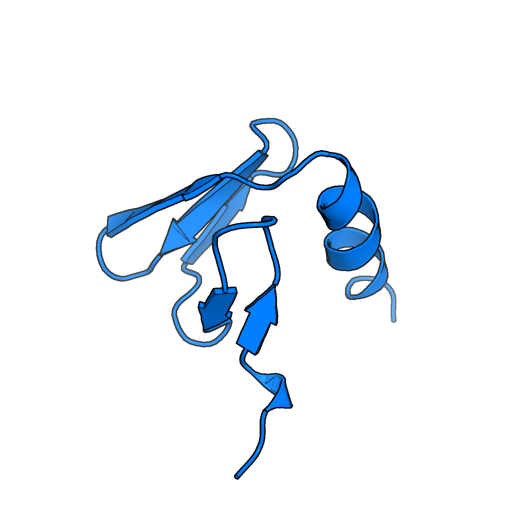Protein AF-A0A7X9BR83-F1 (afdb_monomer_lite)

Foldseek 3Di:
DDPVQWADQDPPDIDGNVQFPDQDLVQQWTQGVVRDIDGGDPVRSVVVVVVPDD

Sequence (54 aa):
MDSKNFIRCHKSFIVNSRYIKEVRLKEMEIHMSTGDICYIGKKYKSKLLETSEP

pLDDT: mean 84.59, std 15.04, range [38.47, 96.25]

Radius of gyration: 10.64 Å; chains: 1; bounding box: 28×27×25 Å

Secondary structure (DSSP, 8-state):
--GGGEEE-SSS-EEEGGGEEEEETTTTEEEETTS-EEEPPHHHHHHHHTTS--

Structure (mmCIF, N/CA/C/O backbone):
data_AF-A0A7X9BR83-F1
#
_entry.id   AF-A0A7X9BR83-F1
#
loop_
_atom_site.group_PDB
_atom_site.id
_atom_site.type_symbol
_atom_site.label_atom_id
_atom_site.label_alt_id
_atom_site.label_comp_id
_atom_site.label_asym_id
_atom_site.label_entity_id
_atom_site.label_seq_id
_atom_site.pdbx_PDB_ins_code
_atom_site.Cartn_x
_atom_site.Cartn_y
_atom_site.Cartn_z
_atom_site.occupancy
_atom_site.B_iso_or_equiv
_atom_site.auth_seq_id
_atom_site.auth_comp_id
_atom_site.auth_asym_id
_atom_site.auth_atom_id
_atom_site.pdbx_PDB_model_num
ATOM 1 N N . MET A 1 1 ? 17.932 10.606 -9.308 1.00 44.12 1 MET A N 1
ATOM 2 C CA . MET A 1 1 ? 17.169 9.341 -9.219 1.00 44.12 1 MET A CA 1
ATOM 3 C C . MET A 1 1 ? 16.204 9.473 -8.057 1.00 44.12 1 MET A C 1
ATOM 5 O O . MET A 1 1 ? 16.576 9.247 -6.914 1.00 44.12 1 MET A O 1
ATOM 9 N N . ASP A 1 2 ? 14.994 9.947 -8.332 1.00 51.31 2 ASP A N 1
ATOM 10 C CA . ASP A 1 2 ? 14.025 10.294 -7.297 1.00 51.31 2 ASP A CA 1
ATOM 11 C C . ASP A 1 2 ? 13.284 9.051 -6.791 1.00 51.31 2 ASP A C 1
ATOM 13 O O . ASP A 1 2 ? 12.257 8.640 -7.335 1.00 51.31 2 ASP A O 1
ATOM 17 N N . SER A 1 3 ? 13.787 8.481 -5.692 1.00 65.06 3 SER A N 1
ATOM 18 C CA . SER A 1 3 ? 13.162 7.383 -4.934 1.00 65.06 3 SER A CA 1
ATOM 19 C C . SER A 1 3 ? 11.817 7.751 -4.290 1.00 65.06 3 SER A C 1
ATOM 21 O O . SER A 1 3 ? 11.203 6.912 -3.639 1.00 65.06 3 SER A O 1
ATOM 23 N N . LYS A 1 4 ? 11.327 8.983 -4.485 1.00 76.31 4 LYS A N 1
ATOM 24 C CA . LYS A 1 4 ? 10.053 9.485 -3.942 1.00 76.31 4 LYS A CA 1
ATOM 25 C C . LYS A 1 4 ? 8.829 8.718 -4.455 1.00 76.31 4 LYS A C 1
ATOM 27 O O . LYS A 1 4 ? 7.782 8.759 -3.826 1.00 76.31 4 LYS A O 1
ATOM 32 N N . ASN A 1 5 ? 8.963 8.020 -5.585 1.00 88.12 5 ASN A N 1
ATOM 33 C CA . ASN A 1 5 ? 7.865 7.272 -6.198 1.00 88.12 5 ASN A CA 1
ATOM 34 C C . ASN A 1 5 ? 7.790 5.808 -5.739 1.00 88.12 5 ASN A C 1
ATOM 36 O O . ASN A 1 5 ? 6.862 5.110 -6.118 1.00 88.12 5 ASN A O 1
ATOM 40 N N . PHE A 1 6 ? 8.750 5.299 -4.963 1.00 89.69 6 PHE A N 1
ATOM 41 C CA . PHE A 1 6 ? 8.711 3.913 -4.495 1.00 89.69 6 PHE A CA 1
ATOM 42 C C . PHE A 1 6 ? 8.221 3.850 -3.052 1.00 89.69 6 PHE A C 1
ATOM 44 O O . PHE A 1 6 ? 8.855 4.379 -2.141 1.00 89.69 6 PHE A O 1
ATOM 51 N N . ILE A 1 7 ? 7.102 3.162 -2.839 1.00 89.44 7 ILE A N 1
ATOM 52 C CA . ILE A 1 7 ? 6.462 3.025 -1.535 1.00 89.44 7 ILE A CA 1
ATOM 53 C C . ILE A 1 7 ? 6.540 1.567 -1.100 1.00 89.44 7 ILE A C 1
ATOM 55 O O . ILE A 1 7 ? 6.080 0.658 -1.787 1.00 89.44 7 ILE A O 1
ATOM 59 N N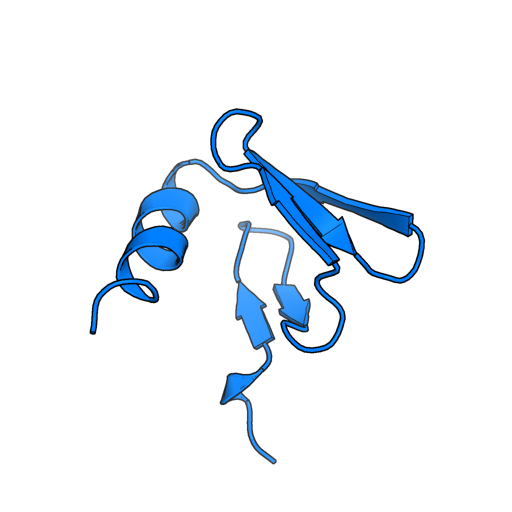 . ARG A 1 8 ? 7.109 1.324 0.081 1.00 91.19 8 ARG A N 1
ATOM 60 C CA . ARG A 1 8 ? 7.075 -0.002 0.701 1.00 91.19 8 ARG A CA 1
ATOM 61 C C . ARG A 1 8 ? 5.715 -0.213 1.365 1.00 91.19 8 ARG A C 1
ATOM 63 O O . ARG A 1 8 ? 5.469 0.333 2.437 1.00 91.19 8 ARG A O 1
ATOM 70 N N . CYS A 1 9 ? 4.858 -1.017 0.741 1.00 91.25 9 CYS A N 1
ATOM 71 C CA . CYS A 1 9 ? 3.516 -1.338 1.239 1.00 91.25 9 CYS A CA 1
ATOM 72 C C . CYS A 1 9 ? 3.460 -2.656 2.034 1.00 91.25 9 CYS A C 1
ATOM 74 O O . CYS A 1 9 ? 2.505 -2.894 2.771 1.00 91.25 9 CYS A O 1
ATOM 76 N N . HIS A 1 10 ? 4.482 -3.511 1.925 1.00 93.00 10 HIS A N 1
ATOM 77 C CA . HIS A 1 10 ? 4.570 -4.795 2.625 1.00 93.00 10 HIS A CA 1
ATOM 78 C C . HIS A 1 10 ? 6.030 -5.141 2.959 1.00 93.00 10 HIS A C 1
ATOM 80 O O . HIS A 1 10 ? 6.967 -4.535 2.434 1.00 93.00 10 HIS A O 1
ATOM 86 N N . LYS A 1 11 ? 6.259 -6.157 3.805 1.00 90.88 11 LYS A N 1
ATOM 87 C CA . LYS A 1 11 ? 7.623 -6.648 4.088 1.00 90.88 11 LYS A CA 1
ATOM 88 C C . LYS A 1 11 ? 8.318 -7.118 2.802 1.00 90.88 11 LYS A C 1
ATOM 90 O O . LYS A 1 11 ? 9.500 -6.839 2.618 1.00 90.88 11 LYS A O 1
ATOM 95 N N . SER A 1 12 ? 7.556 -7.753 1.912 1.00 90.94 12 SER A N 1
ATOM 96 C CA . SER A 1 12 ? 8.045 -8.346 0.659 1.00 90.94 12 SER A CA 1
ATOM 97 C C . SER A 1 12 ? 7.785 -7.504 -0.594 1.00 90.94 12 SER A C 1
ATOM 99 O O . SER A 1 12 ? 8.247 -7.889 -1.660 1.00 90.94 12 SER A O 1
ATOM 101 N N . PHE A 1 13 ? 7.065 -6.377 -0.493 1.00 90.00 13 PHE A N 1
ATOM 102 C CA . PHE A 1 13 ? 6.644 -5.601 -1.666 1.00 90.00 13 PHE A CA 1
ATOM 103 C C . PHE A 1 13 ? 7.005 -4.121 -1.558 1.00 90.00 13 PHE A C 1
ATOM 105 O O . PHE A 1 13 ? 6.849 -3.486 -0.509 1.00 90.00 13 PHE A O 1
ATOM 112 N N . ILE A 1 14 ? 7.464 -3.581 -2.685 1.00 91.88 14 ILE A N 1
ATOM 113 C CA . ILE A 1 14 ? 7.666 -2.157 -2.934 1.00 91.88 14 ILE A CA 1
ATOM 114 C C . ILE A 1 14 ? 6.920 -1.847 -4.229 1.00 91.88 14 ILE A C 1
ATOM 116 O O . ILE A 1 14 ? 7.179 -2.483 -5.247 1.00 91.88 14 ILE A O 1
ATOM 120 N N . VAL A 1 15 ? 6.004 -0.887 -4.184 1.00 91.94 15 VAL A N 1
ATOM 121 C CA . VAL A 1 15 ? 5.207 -0.464 -5.339 1.00 91.94 15 VAL A CA 1
ATOM 122 C C . VAL A 1 15 ? 5.696 0.880 -5.855 1.00 91.94 15 VAL A C 1
ATOM 124 O O . VAL A 1 15 ? 6.189 1.708 -5.089 1.00 91.94 15 VAL A O 1
ATOM 127 N N . ASN A 1 16 ? 5.554 1.107 -7.157 1.00 92.88 16 ASN A N 1
ATOM 128 C CA . ASN A 1 16 ? 5.794 2.413 -7.758 1.00 92.88 16 ASN A CA 1
ATOM 129 C C . ASN A 1 16 ? 4.480 3.206 -7.785 1.00 92.88 16 ASN A C 1
ATOM 131 O O . ASN A 1 16 ? 3.555 2.842 -8.508 1.00 92.88 16 ASN A O 1
ATOM 135 N N . SER A 1 17 ? 4.409 4.295 -7.021 1.00 90.31 17 SER A N 1
ATOM 136 C CA . SER A 1 17 ? 3.224 5.136 -6.856 1.00 90.31 17 SER A CA 1
ATOM 137 C C . SER A 1 17 ? 2.717 5.752 -8.156 1.00 90.31 17 SER A C 1
ATOM 139 O O . SER A 1 17 ? 1.525 6.012 -8.271 1.00 90.31 17 SER A O 1
ATOM 141 N N . ARG A 1 18 ? 3.579 5.906 -9.170 1.00 93.12 18 ARG A N 1
ATOM 142 C CA . ARG A 1 18 ? 3.183 6.396 -10.502 1.00 93.12 18 ARG A CA 1
ATOM 143 C C . ARG A 1 18 ? 2.258 5.446 -11.256 1.00 93.12 18 ARG A C 1
ATOM 145 O O . ARG A 1 18 ? 1.566 5.881 -12.167 1.00 93.12 18 ARG A O 1
ATOM 152 N N . TYR A 1 19 ? 2.278 4.165 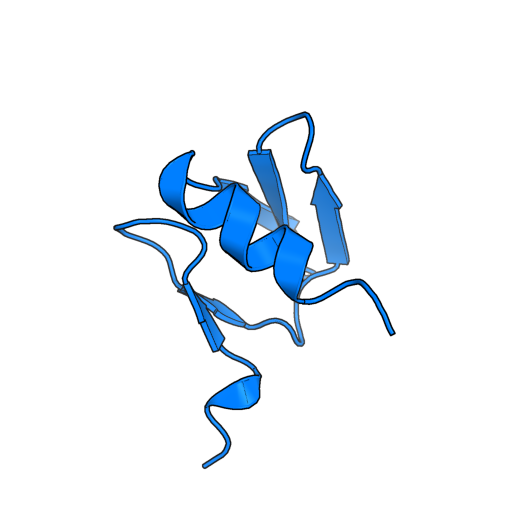-10.902 1.00 94.06 19 TYR A N 1
ATOM 153 C CA . TYR A 1 19 ? 1.475 3.125 -11.540 1.00 94.06 19 TYR A CA 1
ATOM 154 C C . TYR A 1 19 ? 0.373 2.606 -10.615 1.00 94.06 19 TYR A C 1
ATOM 156 O O . TYR A 1 19 ? -0.210 1.563 -10.890 1.00 94.06 19 TYR A O 1
ATOM 164 N N . ILE A 1 20 ? 0.079 3.301 -9.514 1.00 93.75 20 ILE A N 1
ATOM 165 C CA . ILE A 1 20 ? -1.061 2.961 -8.664 1.00 93.75 20 ILE A CA 1
ATOM 166 C C . ILE A 1 20 ? -2.324 3.525 -9.309 1.00 93.75 20 ILE A C 1
ATOM 168 O O . ILE A 1 20 ? -2.419 4.723 -9.565 1.00 93.75 20 ILE A O 1
ATOM 172 N N . LYS A 1 21 ? -3.299 2.652 -9.559 1.00 96.06 21 LYS A N 1
ATOM 173 C CA . LYS A 1 21 ? -4.627 3.021 -10.051 1.00 96.06 21 LYS A CA 1
ATOM 174 C C . LYS A 1 21 ? -5.577 3.341 -8.900 1.00 96.06 21 LYS A C 1
ATOM 176 O O . LYS A 1 21 ? -6.315 4.315 -8.972 1.00 96.06 21 LYS A O 1
ATOM 181 N N . GLU A 1 22 ? -5.570 2.521 -7.852 1.00 94.50 22 GLU A N 1
ATOM 182 C CA . GLU A 1 22 ? -6.468 2.666 -6.703 1.00 94.50 22 GLU A CA 1
ATOM 183 C C . GLU A 1 22 ? -5.827 2.069 -5.442 1.00 94.50 22 GLU A C 1
ATOM 185 O O . GLU A 1 22 ? -5.126 1.058 -5.512 1.00 94.50 22 GLU A O 1
ATOM 190 N N . VAL A 1 23 ? -6.084 2.666 -4.274 1.00 92.44 23 VAL A N 1
ATOM 191 C CA . VAL A 1 23 ? -5.701 2.101 -2.972 1.00 92.44 23 VAL A CA 1
ATOM 192 C C . VAL A 1 23 ? -6.956 1.852 -2.144 1.00 92.44 23 VAL A C 1
ATOM 194 O O . VAL A 1 23 ? -7.656 2.785 -1.755 1.00 92.44 23 VAL A O 1
ATOM 197 N N . ARG A 1 24 ? -7.220 0.587 -1.818 1.00 93.12 24 ARG A N 1
ATOM 198 C CA . ARG A 1 24 ? -8.363 0.148 -1.011 1.00 93.12 24 ARG A CA 1
ATOM 199 C C . ARG A 1 24 ? -7.899 -0.193 0.396 1.00 93.12 24 ARG A C 1
ATOM 201 O O . ARG A 1 24 ? -7.606 -1.339 0.724 1.00 93.12 24 ARG A O 1
ATOM 208 N N . LEU A 1 25 ? -7.847 0.812 1.266 1.00 89.25 25 LEU A N 1
ATOM 209 C CA . LEU A 1 25 ? -7.329 0.659 2.634 1.00 89.25 25 LEU A CA 1
ATOM 210 C C . LEU A 1 25 ? -8.203 -0.206 3.558 1.00 89.25 25 LEU A C 1
ATOM 212 O O . LEU A 1 25 ? -7.710 -0.689 4.584 1.00 89.25 25 LEU A O 1
ATOM 216 N N . LYS A 1 26 ? -9.488 -0.383 3.226 1.00 90.19 26 LYS A N 1
ATOM 217 C CA . LYS A 1 26 ? -10.396 -1.294 3.938 1.00 90.19 26 LYS A CA 1
ATOM 218 C C . LYS A 1 26 ? -10.004 -2.754 3.693 1.00 90.19 26 LYS A C 1
ATOM 220 O O . LYS A 1 26 ? -9.845 -3.495 4.656 1.00 90.19 26 LYS A O 1
ATOM 225 N N . GLU A 1 27 ? -9.744 -3.089 2.431 1.00 94.31 27 GLU A N 1
ATOM 226 C CA . GLU A 1 27 ? -9.357 -4.434 1.979 1.00 94.31 27 GLU A CA 1
ATOM 227 C C . GLU A 1 27 ? -7.841 -4.681 2.055 1.00 94.31 27 GLU A C 1
ATOM 229 O O . GLU A 1 27 ? -7.382 -5.806 1.900 1.00 94.31 27 GLU A O 1
ATOM 234 N N . MET A 1 28 ? -7.051 -3.642 2.360 1.00 93.25 28 MET A N 1
ATOM 235 C CA . MET A 1 28 ? -5.584 -3.686 2.402 1.00 93.25 28 MET A CA 1
ATOM 236 C C . MET A 1 28 ? -4.965 -3.998 1.032 1.00 93.25 28 MET A C 1
ATOM 238 O O . MET A 1 28 ? -3.999 -4.752 0.944 1.00 93.25 28 MET A O 1
ATOM 242 N N . GLU A 1 29 ? -5.487 -3.390 -0.033 1.00 95.12 29 GLU A N 1
ATOM 243 C CA . GLU A 1 29 ? -5.066 -3.656 -1.413 1.00 95.12 29 GLU A CA 1
ATOM 244 C C . GLU A 1 29 ? -4.602 -2.389 -2.135 1.00 95.12 29 GLU A C 1
ATOM 246 O O . GLU A 1 29 ? -5.168 -1.307 -1.969 1.00 95.12 29 GLU A O 1
ATOM 251 N N . ILE A 1 30 ? -3.589 -2.540 -2.985 1.00 94.75 30 ILE A N 1
ATOM 252 C CA . ILE A 1 30 ? -3.141 -1.549 -3.963 1.00 94.75 30 ILE A CA 1
ATOM 253 C C . ILE A 1 30 ? -3.348 -2.160 -5.340 1.00 94.75 30 ILE A C 1
ATOM 255 O O . ILE A 1 30 ? -2.733 -3.172 -5.668 1.00 94.75 30 ILE A O 1
ATOM 25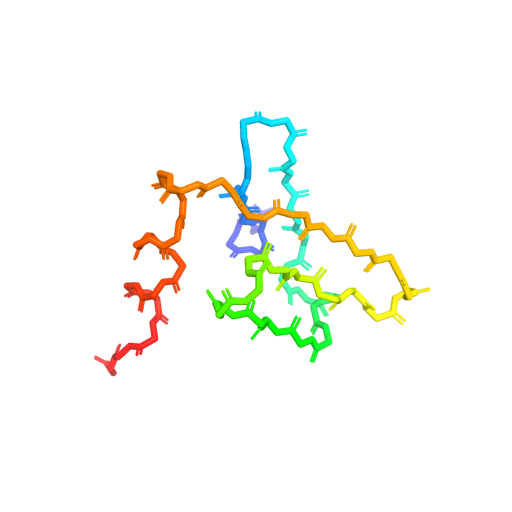9 N N . HIS A 1 31 ? -4.205 -1.538 -6.137 1.00 96.12 31 HIS A N 1
ATOM 260 C CA . HIS A 1 31 ? -4.485 -1.943 -7.507 1.00 96.12 31 HIS A CA 1
ATOM 261 C C . HIS A 1 31 ? -3.581 -1.137 -8.436 1.00 96.12 31 HIS A C 1
ATOM 263 O O . HIS A 1 31 ? -3.623 0.096 -8.447 1.00 96.12 31 HIS A O 1
ATOM 269 N N . MET A 1 32 ? -2.746 -1.830 -9.201 1.00 95.31 32 MET A N 1
ATOM 270 C CA . MET A 1 32 ? -1.812 -1.240 -10.153 1.00 95.31 32 MET A CA 1
ATOM 271 C C . MET A 1 32 ? -2.499 -0.989 -11.499 1.00 95.31 32 MET A C 1
ATOM 273 O O . MET A 1 32 ? -3.476 -1.647 -11.860 1.00 95.31 32 MET A O 1
ATOM 277 N N . SER A 1 33 ? -1.978 -0.049 -12.285 1.00 96.25 33 SER A N 1
ATOM 278 C CA . SER A 1 33 ? -2.487 0.252 -13.628 1.00 96.25 33 SER A CA 1
ATOM 279 C C . SER A 1 33 ? -2.309 -0.907 -14.613 1.00 96.25 33 SER A C 1
ATOM 281 O O . SER A 1 33 ? -3.032 -0.969 -15.603 1.00 96.25 33 SER A O 1
ATOM 283 N N . THR A 1 34 ? -1.399 -1.841 -14.321 1.00 93.81 34 THR A N 1
ATOM 284 C CA . THR A 1 34 ? -1.190 -3.097 -15.058 1.00 93.81 34 THR A CA 1
ATOM 285 C C . THR A 1 34 ? -2.279 -4.141 -14.802 1.00 93.81 34 THR A C 1
ATOM 287 O O . THR A 1 34 ? -2.370 -5.109 -15.549 1.00 93.81 34 THR A O 1
ATOM 290 N N . GLY A 1 35 ? -3.113 -3.951 -13.773 1.00 93.38 35 GLY A N 1
ATOM 291 C CA . GLY A 1 35 ? -4.077 -4.945 -13.292 1.00 93.38 35 GLY A CA 1
ATOM 292 C C . GLY A 1 35 ? -3.566 -5.797 -12.127 1.00 93.38 35 GLY A C 1
ATOM 293 O O . GLY A 1 35 ? -4.351 -6.540 -11.543 1.00 93.38 35 GLY A O 1
ATOM 294 N N . ASP A 1 36 ? -2.291 -5.666 -11.747 1.00 94.19 36 ASP A N 1
ATOM 295 C CA . ASP A 1 36 ? -1.738 -6.366 -10.585 1.00 94.19 36 ASP A CA 1
ATOM 296 C C . ASP A 1 36 ? -2.308 -5.825 -9.270 1.00 94.19 36 ASP A C 1
ATOM 298 O O . ASP A 1 36 ? -2.559 -4.626 -9.125 1.00 94.19 36 ASP A O 1
ATOM 302 N N . ILE A 1 37 ? -2.445 -6.702 -8.275 1.00 94.75 37 ILE A N 1
ATOM 303 C CA . ILE A 1 37 ? -2.890 -6.339 -6.927 1.00 94.75 37 ILE A CA 1
ATOM 304 C C . ILE A 1 37 ? -1.761 -6.624 -5.936 1.00 94.75 37 ILE A C 1
ATOM 306 O O . ILE A 1 37 ? -1.249 -7.738 -5.851 1.00 94.75 37 ILE A O 1
ATOM 310 N N . CYS A 1 38 ? -1.378 -5.608 -5.164 1.00 93.94 38 CYS A N 1
ATOM 311 C CA . CYS A 1 38 ? -0.397 -5.715 -4.089 1.00 93.94 38 CYS A CA 1
ATOM 312 C C . CYS A 1 38 ? -1.080 -5.5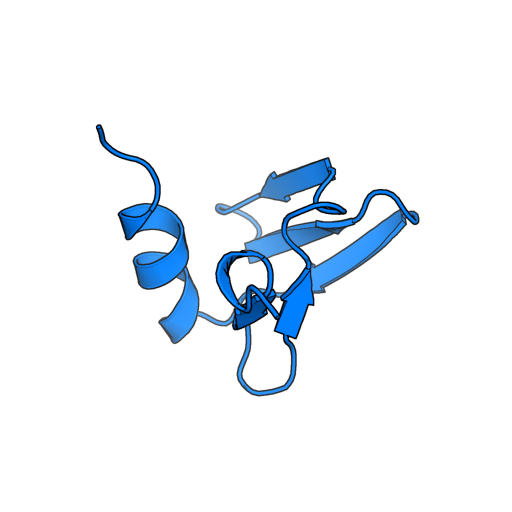66 -2.727 1.00 93.94 38 CYS A C 1
ATOM 314 O O . CYS A 1 38 ? -1.741 -4.562 -2.463 1.00 93.94 38 CYS A O 1
ATOM 316 N N . TYR A 1 39 ? -0.864 -6.523 -1.825 1.00 94.12 39 TYR A N 1
ATOM 317 C CA . TYR A 1 39 ? -1.415 -6.453 -0.472 1.00 94.12 39 TYR A CA 1
ATOM 318 C C . TYR A 1 39 ? -0.577 -5.565 0.453 1.00 94.12 39 TYR A C 1
ATOM 320 O O . TYR A 1 39 ? 0.658 -5.554 0.409 1.00 94.12 39 TYR A O 1
ATOM 328 N N . ILE A 1 40 ? -1.261 -4.834 1.327 1.00 93.88 40 ILE A N 1
ATOM 329 C CA . ILE A 1 40 ? -0.680 -3.929 2.313 1.00 93.88 40 ILE A CA 1
ATOM 330 C C . ILE A 1 40 ? -0.497 -4.690 3.628 1.00 93.88 40 ILE A C 1
ATOM 332 O O . ILE A 1 40 ? -1.415 -5.315 4.157 1.00 93.88 40 ILE A O 1
ATOM 336 N N . GLY A 1 41 ? 0.696 -4.611 4.215 1.00 91.88 41 GLY A N 1
ATOM 337 C CA . GLY A 1 41 ? 0.923 -5.137 5.560 1.00 91.88 41 GLY A CA 1
ATOM 338 C C . GLY A 1 41 ? 0.332 -4.205 6.616 1.00 91.88 41 GLY A C 1
ATOM 339 O O . GLY A 1 41 ? 0.488 -2.992 6.514 1.00 91.88 41 GLY A O 1
ATOM 340 N N . LYS A 1 42 ? -0.267 -4.746 7.687 1.00 88.50 42 LYS A N 1
ATOM 341 C CA . LYS A 1 42 ? -0.867 -3.950 8.785 1.00 88.50 42 LYS A CA 1
ATOM 342 C C . LYS A 1 42 ? 0.048 -2.827 9.301 1.00 88.50 42 LYS A C 1
ATOM 344 O O . LYS A 1 42 ? -0.411 -1.707 9.487 1.00 88.50 42 LYS A O 1
ATOM 349 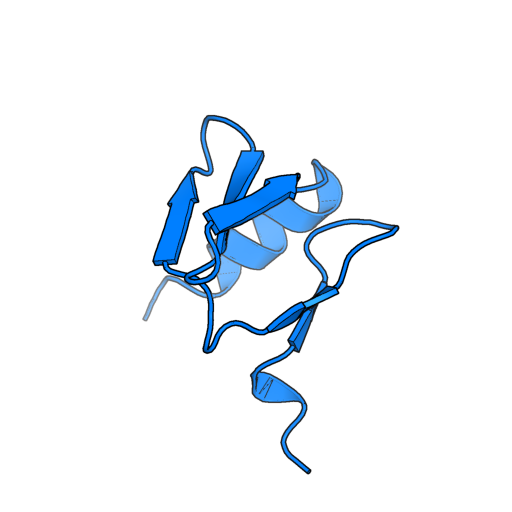N N . LYS A 1 43 ? 1.353 -3.101 9.437 1.00 87.44 43 LYS A N 1
ATOM 350 C CA . LYS A 1 43 ? 2.384 -2.131 9.860 1.00 87.44 43 LYS A CA 1
ATOM 351 C C . LYS A 1 43 ? 2.605 -0.970 8.873 1.00 87.44 43 LYS A C 1
ATOM 353 O O . LYS A 1 43 ? 3.076 0.085 9.272 1.00 87.44 43 LYS A O 1
ATOM 358 N N . TYR A 1 44 ? 2.310 -1.172 7.594 1.00 85.69 44 TYR A N 1
ATOM 359 C CA . TYR A 1 44 ? 2.541 -0.199 6.523 1.00 85.69 44 TYR A CA 1
ATOM 360 C C . TYR A 1 44 ? 1.292 0.635 6.202 1.00 85.69 44 TYR A C 1
ATOM 362 O O . TYR A 1 44 ? 1.408 1.660 5.536 1.00 85.69 44 TYR A O 1
ATOM 370 N N . LYS A 1 45 ? 0.114 0.240 6.709 1.00 83.50 45 LYS A N 1
ATOM 371 C CA . LYS A 1 45 ? -1.154 0.962 6.520 1.00 83.50 45 LYS A CA 1
ATOM 372 C C . LYS A 1 45 ? -1.107 2.388 7.068 1.00 83.50 45 LYS A C 1
ATOM 374 O O . LYS A 1 45 ? -1.481 3.315 6.363 1.00 83.50 45 LYS A O 1
ATOM 379 N N . SER A 1 46 ? -0.643 2.563 8.306 1.00 77.50 46 SER A N 1
ATOM 380 C CA . SER A 1 46 ? -0.549 3.885 8.943 1.00 77.50 46 SER A CA 1
ATOM 381 C C . SER A 1 46 ? 0.375 4.819 8.167 1.00 77.50 46 SER A C 1
ATOM 383 O O . SER A 1 46 ? 0.041 5.975 7.954 1.00 77.50 46 SER A O 1
ATOM 385 N N . LYS A 1 47 ? 1.484 4.286 7.647 1.00 73.12 47 LYS A N 1
ATOM 386 C CA . LYS A 1 47 ? 2.454 5.051 6.859 1.00 73.12 47 LYS A CA 1
ATOM 387 C C . LYS A 1 47 ? 1.917 5.497 5.493 1.00 73.12 47 LYS A C 1
ATOM 389 O O . LYS A 1 47 ? 2.324 6.538 4.997 1.00 73.12 47 LYS A O 1
ATOM 394 N N . LEU A 1 48 ? 1.011 4.719 4.892 1.00 72.88 48 LEU A N 1
ATOM 395 C CA . LEU A 1 48 ? 0.300 5.109 3.668 1.00 72.88 48 LEU A CA 1
ATOM 396 C C . LEU A 1 48 ? -0.732 6.214 3.933 1.00 72.88 48 LEU A C 1
ATOM 398 O O . LEU A 1 48 ? -0.874 7.110 3.113 1.00 72.88 48 LEU A O 1
ATOM 402 N N . LEU A 1 49 ? -1.419 6.156 5.077 1.00 71.38 49 LEU A N 1
ATOM 403 C CA . LEU A 1 49 ? -2.410 7.154 5.495 1.00 71.38 49 LEU A CA 1
ATOM 404 C C . LEU A 1 49 ? -1.778 8.504 5.866 1.00 71.38 49 LEU A C 1
ATOM 406 O O . LEU A 1 49 ? -2.339 9.547 5.553 1.00 71.38 49 LEU A O 1
ATOM 410 N N . GLU A 1 50 ? -0.591 8.484 6.474 1.00 65.19 50 GLU A N 1
ATOM 411 C CA . GLU A 1 50 ? 0.155 9.686 6.881 1.00 65.19 50 GLU A CA 1
ATOM 412 C C . GLU A 1 50 ? 0.604 10.551 5.689 1.00 65.19 50 GLU A C 1
ATOM 414 O O . GLU A 1 50 ? 0.928 11.718 5.857 1.00 65.19 50 GLU A O 1
ATOM 419 N N . THR A 1 51 ? 0.593 10.011 4.462 1.00 55.34 51 THR A N 1
ATOM 420 C CA . THR A 1 51 ? 0.970 10.762 3.246 1.00 55.34 51 THR A CA 1
ATOM 421 C C . THR A 1 51 ? -0.222 11.506 2.616 1.00 55.34 51 THR A C 1
ATOM 423 O O . THR A 1 51 ? -0.105 12.041 1.516 1.00 55.34 51 THR A O 1
ATOM 426 N N . SER A 1 52 ? -1.383 11.510 3.278 1.00 51.94 52 SER A N 1
ATOM 427 C CA . SER A 1 52 ? -2.642 12.050 2.756 1.00 51.94 52 SER A CA 1
ATOM 428 C C . SER A 1 52 ? -3.388 12.911 3.783 1.00 51.94 52 SER A C 1
ATOM 430 O O . SER A 1 52 ? -4.544 12.641 4.069 1.00 51.94 52 SER A O 1
ATOM 432 N N . GLU A 1 53 ? -2.730 13.942 4.314 1.00 38.47 53 GLU A N 1
ATOM 433 C CA . GLU A 1 53 ? -3.327 15.178 4.856 1.00 38.47 53 GLU A CA 1
ATOM 434 C C . GLU A 1 53 ? -2.344 16.353 4.580 1.00 38.47 53 GLU A C 1
ATOM 436 O O . GLU A 1 53 ? -1.162 16.076 4.359 1.00 38.47 53 GLU A O 1
ATOM 441 N N . PRO A 1 54 ? -2.837 17.604 4.439 1.00 46.78 54 PRO A N 1
ATOM 442 C CA . PRO A 1 54 ? -2.262 18.676 3.599 1.00 46.78 54 PRO A CA 1
ATOM 443 C C . PRO A 1 54 ? -0.897 19.249 4.005 1.00 46.78 54 PRO A C 1
ATOM 445 O O . PRO A 1 54 ? -0.583 19.293 5.215 1.00 46.78 54 PRO A O 1
#